Protein AF-A0A7R9PB56-F1 (afdb_monomer_lite)

Sequence (162 aa):
MDARKNNRCQAMENEALSPPIIGISDALMKRLNREEEVQTEERTNESYLKGLDDFWTRRLACMEITHTNRNKLTEKEFYKVVASIEKNFEWLPDSGPVCQSGIKNVIFCYKKFNDESLECRAITRDYVDCMVQARDEVVQNHAALRKKSKVDHKLIFGENGN

pLDDT: mean 73.3, std 15.75, range [35.97, 95.06]

Radius of gyration: 35.93 Å; chains: 1; bounding box: 103×33×83 Å

InterPro domains:
  IPR052632 MICOS complex subunit Mic19 [PTHR21588] (34-141)

Organism: Timema californicum (NCBI:txid61474)

Foldseek 3Di:
DDPVLLVVLVVVVPPDPDDVPVPPDCVVVCVVPDDDPPPVVVVVVVVVVVVSVVVVVSNVVSVVVVVVVVVVVVVVVVVVVVVVVCVVCVLPDPPPDFLPVLVVVLVVVCVVCVPCNVVSVVSVVVSVVSVVVVVVVSVVVVVVVVVVVVVVVVVVVPDDDD

Secondary structure (DSSP, 8-state):
--HHHHHHHHHHHHS-S--------HHHHHTTT-SS-HHHHHHHHHHHHHHHHHHHHHHHHHHHHHHHHHHHHHHHHHHHHHHHHHHHHTTS-SS-STTHHHHHHHHHHHHH-SS-TTTTHHHHHHHHHHHHHHHHHHHHHHHHHHHHHHHHHHHTT-----

Structure (mmCIF, N/CA/C/O backbone):
data_AF-A0A7R9PB56-F1
#
_entry.id   AF-A0A7R9PB56-F1
#
loop_
_atom_site.group_PDB
_atom_site.id
_atom_site.type_symbol
_atom_site.label_atom_id
_atom_site.label_alt_id
_atom_site.label_comp_id
_atom_site.label_asym_id
_atom_site.label_entity_id
_atom_site.label_seq_id
_atom_site.pdbx_PDB_ins_code
_atom_site.Cartn_x
_atom_site.Cartn_y
_atom_site.Cartn_z
_atom_site.occupancy
_atom_site.B_iso_or_equiv
_atom_site.auth_seq_id
_atom_site.auth_comp_id
_atom_site.auth_asym_id
_a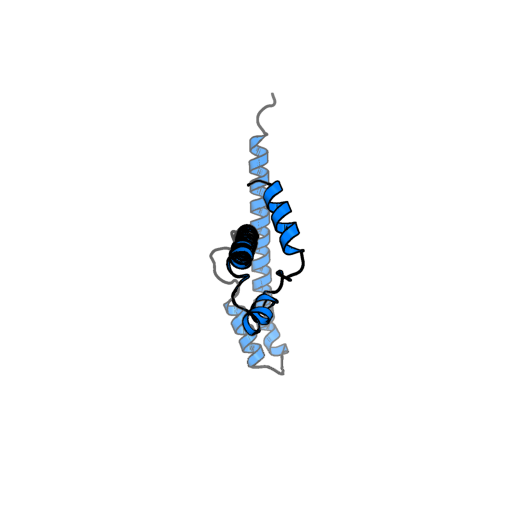tom_site.auth_atom_id
_atom_site.pdbx_PDB_model_num
ATOM 1 N N . MET A 1 1 ? -0.513 9.527 -32.511 1.00 50.47 1 MET A N 1
ATOM 2 C CA . MET A 1 1 ? 0.684 8.658 -32.553 1.00 50.47 1 MET A CA 1
ATOM 3 C C . MET A 1 1 ? 0.356 7.467 -33.436 1.00 50.47 1 MET A C 1
ATOM 5 O O . MET A 1 1 ? -0.641 6.806 -33.181 1.00 50.47 1 MET A O 1
ATOM 9 N N . ASP A 1 2 ? 1.117 7.258 -34.511 1.00 52.91 2 ASP A N 1
ATOM 10 C CA . ASP A 1 2 ? 0.805 6.256 -35.539 1.00 52.91 2 ASP A CA 1
ATOM 11 C C . ASP A 1 2 ? 0.933 4.828 -34.993 1.00 52.91 2 ASP A C 1
ATOM 13 O O . ASP A 1 2 ? 2.036 4.383 -34.676 1.00 52.91 2 ASP A O 1
ATOM 17 N N . ALA A 1 3 ? -0.167 4.071 -34.964 1.00 54.94 3 ALA A N 1
ATOM 18 C CA . ALA A 1 3 ? -0.169 2.654 -34.580 1.00 54.94 3 ALA A CA 1
ATOM 19 C C . ALA A 1 3 ? 0.835 1.811 -35.401 1.00 54.94 3 ALA A C 1
ATOM 21 O O . ALA A 1 3 ? 1.419 0.855 -34.896 1.00 54.94 3 ALA A O 1
ATOM 22 N N . ARG A 1 4 ? 1.123 2.226 -36.646 1.00 56.97 4 ARG A N 1
ATOM 23 C CA . ARG A 1 4 ? 2.154 1.618 -37.505 1.00 56.97 4 ARG A CA 1
ATOM 24 C C . ARG A 1 4 ? 3.576 1.729 -36.942 1.00 56.97 4 ARG A C 1
ATOM 26 O O . ARG A 1 4 ? 4.362 0.808 -37.140 1.00 56.97 4 ARG A O 1
ATOM 33 N N . LYS A 1 5 ? 3.922 2.825 -36.255 1.00 59.91 5 LYS A N 1
ATOM 34 C CA . LYS A 1 5 ? 5.260 3.017 -35.659 1.00 59.91 5 LYS A CA 1
ATOM 35 C C . LYS A 1 5 ? 5.441 2.146 -34.414 1.00 59.91 5 LYS A C 1
ATOM 37 O O . LYS A 1 5 ? 6.500 1.555 -34.244 1.00 59.91 5 LYS A O 1
ATOM 42 N N . ASN A 1 6 ? 4.384 1.994 -33.614 1.00 60.56 6 ASN A N 1
ATOM 43 C CA . ASN A 1 6 ? 4.386 1.149 -32.418 1.00 60.56 6 ASN A CA 1
ATOM 44 C C . ASN A 1 6 ? 4.601 -0.338 -32.763 1.00 60.56 6 ASN A C 1
ATOM 46 O O . ASN A 1 6 ? 5.468 -0.984 -32.184 1.00 60.56 6 ASN A O 1
ATOM 50 N N . ASN A 1 7 ? 3.900 -0.850 -33.782 1.00 62.69 7 ASN A N 1
ATOM 51 C CA . ASN A 1 7 ? 4.050 -2.244 -34.225 1.00 62.69 7 ASN A CA 1
ATOM 52 C C . ASN A 1 7 ? 5.456 -2.537 -34.787 1.00 62.69 7 ASN A C 1
ATOM 54 O O . ASN A 1 7 ? 5.971 -3.641 -34.628 1.00 62.69 7 ASN A O 1
ATOM 58 N N . ARG A 1 8 ? 6.105 -1.545 -35.417 1.00 64.88 8 ARG A N 1
ATOM 59 C CA . ARG A 1 8 ? 7.481 -1.671 -35.929 1.00 64.88 8 ARG A CA 1
ATOM 60 C C . ARG A 1 8 ? 8.516 -1.744 -34.801 1.00 64.88 8 ARG A C 1
ATOM 62 O O . ARG A 1 8 ? 9.455 -2.525 -34.896 1.00 64.88 8 ARG A O 1
ATOM 69 N N . CYS A 1 9 ? 8.329 -0.967 -33.736 1.00 68.62 9 CYS A N 1
ATOM 70 C CA . CYS A 1 9 ? 9.208 -1.000 -32.565 1.00 68.62 9 CYS A CA 1
ATOM 71 C C . CYS A 1 9 ? 9.037 -2.283 -31.734 1.00 68.62 9 CYS A C 1
ATOM 73 O O . CYS A 1 9 ? 10.028 -2.837 -31.269 1.00 68.62 9 CYS A O 1
ATOM 75 N N . GLN A 1 10 ? 7.813 -2.816 -31.640 1.00 63.31 10 GLN A N 1
ATOM 76 C CA . GLN A 1 10 ? 7.548 -4.117 -31.011 1.00 63.31 10 GLN A CA 1
ATOM 77 C C . GLN A 1 10 ? 8.221 -5.284 -31.752 1.00 63.31 10 GLN A C 1
ATOM 79 O O . GLN A 1 10 ? 8.687 -6.226 -31.119 1.00 63.31 10 GLN A O 1
ATOM 84 N N . ALA A 1 11 ? 8.310 -5.231 -33.084 1.00 63.22 11 ALA A N 1
ATOM 85 C CA . ALA A 1 11 ? 9.045 -6.235 -33.856 1.00 63.22 11 ALA A CA 1
ATOM 86 C C . ALA A 1 11 ? 10.553 -6.199 -33.551 1.00 63.22 11 ALA A C 1
ATOM 88 O O . ALA A 1 11 ? 11.154 -7.248 -33.349 1.00 63.22 11 ALA A O 1
ATOM 89 N N . MET A 1 12 ? 11.139 -5.001 -33.424 1.00 62.44 12 MET A N 1
ATOM 90 C CA . MET A 1 12 ? 12.555 -4.850 -33.080 1.00 62.44 12 MET A CA 1
ATOM 91 C C . MET A 1 12 ? 12.867 -5.352 -31.664 1.00 62.44 12 MET A C 1
ATOM 93 O O . MET A 1 12 ? 13.924 -5.938 -31.456 1.00 62.44 12 MET A O 1
ATOM 97 N N . GLU A 1 13 ? 12.008 -5.132 -30.663 1.00 60.22 13 GLU A N 1
ATOM 98 C CA . GLU A 1 13 ? 12.235 -5.624 -29.287 1.00 60.22 13 GLU A CA 1
ATOM 99 C C . GLU A 1 13 ? 12.340 -7.156 -29.195 1.00 60.22 13 GLU A C 1
ATOM 101 O O . GLU A 1 13 ? 13.104 -7.651 -28.369 1.00 60.22 13 GLU A O 1
ATOM 106 N N . ASN A 1 14 ? 11.624 -7.884 -30.058 1.00 57.59 14 ASN A N 1
ATOM 107 C CA . ASN A 1 14 ? 11.587 -9.352 -30.082 1.00 57.59 14 ASN A CA 1
ATOM 108 C C . ASN A 1 14 ? 12.682 -9.990 -30.957 1.00 57.59 14 ASN A C 1
ATOM 110 O O . ASN A 1 14 ? 12.842 -11.210 -30.952 1.00 57.59 14 ASN A O 1
ATOM 114 N N . GLU A 1 15 ? 13.425 -9.187 -31.716 1.00 59.38 15 GLU A N 1
ATOM 115 C CA . GLU A 1 15 ? 14.560 -9.635 -32.518 1.00 59.38 15 GLU A CA 1
ATOM 116 C C . GLU A 1 15 ? 15.800 -9.722 -31.615 1.00 59.38 15 GLU A C 1
ATOM 118 O O . GLU A 1 15 ? 16.053 -8.824 -30.805 1.00 59.38 15 GLU A O 1
ATOM 123 N N . ALA A 1 16 ? 16.521 -10.848 -31.687 1.00 54.44 16 ALA A N 1
ATOM 124 C CA . ALA A 1 16 ? 17.599 -11.189 -30.764 1.00 54.44 16 ALA A CA 1
ATOM 125 C C . ALA A 1 16 ? 18.583 -10.026 -30.560 1.00 54.44 16 ALA A C 1
ATOM 127 O O . ALA A 1 16 ? 18.935 -9.305 -31.492 1.00 54.44 16 ALA A O 1
ATOM 128 N N . LEU A 1 17 ? 19.073 -9.891 -29.325 1.00 57.41 17 LEU A N 1
ATOM 129 C CA . LEU A 1 17 ? 20.046 -8.892 -28.879 1.00 57.41 17 LEU A CA 1
ATOM 130 C C . LEU A 1 17 ? 21.448 -9.086 -29.496 1.00 57.41 17 LEU A C 1
ATOM 132 O O . LEU A 1 17 ? 22.447 -8.783 -28.852 1.00 57.41 17 LEU A O 1
ATOM 136 N N . SER A 1 18 ? 21.553 -9.638 -30.705 1.00 54.50 18 SER A N 1
ATOM 137 C CA . SER A 1 18 ? 22.812 -9.712 -31.427 1.00 54.50 18 SER A CA 1
ATOM 138 C C . SER A 1 18 ? 22.872 -8.536 -32.398 1.00 54.50 18 SER A C 1
ATOM 140 O O . SER A 1 18 ? 22.306 -8.622 -33.493 1.00 54.50 18 SER A O 1
ATOM 142 N N . PRO A 1 19 ? 23.575 -7.439 -32.063 1.00 57.78 19 PRO A N 1
ATOM 143 C CA . PRO A 1 19 ? 24.144 -6.636 -33.1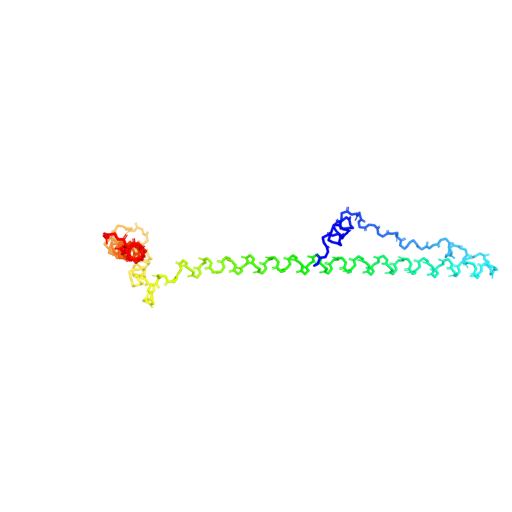35 1.00 57.78 19 PRO A CA 1
ATOM 144 C C . PRO A 1 19 ? 24.953 -7.561 -34.060 1.00 57.78 19 PRO A C 1
ATOM 146 O O . PRO A 1 19 ? 25.404 -8.623 -33.606 1.00 57.78 19 PRO A O 1
ATOM 149 N N . PRO A 1 20 ? 25.210 -7.188 -35.326 1.00 59.25 20 PRO A N 1
ATOM 150 C CA . PRO A 1 20 ? 26.401 -7.714 -35.970 1.00 59.25 20 PRO A CA 1
ATOM 151 C C . PRO A 1 20 ? 27.543 -7.414 -34.998 1.00 59.25 20 PRO A C 1
ATOM 153 O O . PRO A 1 20 ? 27.813 -6.250 -34.687 1.00 59.25 20 PRO A O 1
ATOM 156 N N . ILE A 1 21 ? 28.093 -8.471 -34.390 1.00 57.00 21 ILE A N 1
ATOM 157 C CA . ILE A 1 21 ? 29.211 -8.364 -33.459 1.00 57.00 21 ILE A CA 1
ATOM 158 C C . ILE A 1 21 ? 30.212 -7.468 -34.178 1.00 57.00 21 ILE A C 1
ATOM 160 O O . ILE A 1 21 ? 30.468 -7.685 -35.366 1.00 57.00 21 ILE A O 1
ATOM 164 N N . ILE A 1 22 ? 30.737 -6.443 -33.500 1.00 57.38 22 ILE A N 1
ATOM 165 C CA . ILE A 1 22 ? 31.930 -5.748 -33.983 1.00 57.38 22 ILE A CA 1
ATOM 166 C C . ILE A 1 22 ? 33.043 -6.792 -33.887 1.00 57.38 22 ILE A C 1
ATOM 168 O O . ILE A 1 22 ? 33.810 -6.841 -32.931 1.00 57.38 22 ILE A O 1
ATOM 172 N N . GLY A 1 23 ? 33.037 -7.726 -34.834 1.00 55.41 23 GLY A N 1
ATOM 173 C CA . GLY A 1 23 ? 34.137 -8.609 -35.087 1.00 55.41 23 GLY A CA 1
ATOM 174 C C . GLY A 1 23 ? 35.264 -7.673 -35.439 1.00 55.41 23 GLY A C 1
ATOM 175 O O . GLY A 1 23 ? 35.120 -6.816 -36.315 1.00 55.41 23 GLY A O 1
ATOM 176 N N . ILE A 1 24 ? 36.355 -7.791 -34.697 1.00 58.25 24 ILE A N 1
ATOM 177 C CA . ILE A 1 24 ? 37.634 -7.273 -35.142 1.00 58.25 24 ILE A CA 1
ATOM 178 C C . ILE A 1 24 ? 37.796 -7.813 -36.565 1.00 58.25 24 ILE A C 1
ATOM 180 O O . ILE A 1 24 ? 37.890 -9.024 -36.750 1.00 58.25 24 ILE A O 1
ATOM 184 N N . SER A 1 25 ? 37.637 -6.936 -37.557 1.00 59.59 25 SER A N 1
ATOM 185 C CA . SER A 1 25 ? 37.416 -7.379 -38.931 1.00 59.59 25 SER A CA 1
ATOM 186 C C . SER A 1 25 ? 38.699 -7.991 -39.484 1.00 59.59 25 SER A C 1
ATOM 188 O O . SER A 1 25 ? 39.799 -7.651 -39.036 1.00 59.59 25 SER A O 1
ATOM 190 N N . ASP A 1 26 ? 38.572 -8.846 -40.496 1.00 52.59 26 ASP A N 1
ATOM 191 C CA . ASP A 1 26 ? 39.700 -9.406 -41.248 1.00 52.59 26 ASP A CA 1
ATOM 192 C C . ASP A 1 26 ? 40.680 -8.321 -41.761 1.00 52.59 26 ASP A C 1
ATOM 194 O O . ASP A 1 26 ? 41.837 -8.610 -42.058 1.00 52.59 26 ASP A O 1
ATOM 198 N N . ALA A 1 27 ? 40.278 -7.043 -41.774 1.00 49.81 27 ALA A N 1
ATOM 199 C CA . ALA A 1 27 ? 41.135 -5.887 -42.037 1.00 49.81 27 ALA A CA 1
ATOM 200 C C . ALA A 1 27 ? 42.241 -5.665 -40.979 1.00 49.81 27 ALA A C 1
ATOM 202 O O . ALA A 1 27 ? 43.322 -5.180 -41.310 1.00 49.81 27 ALA A O 1
ATOM 203 N N . LEU A 1 28 ? 42.037 -6.054 -39.713 1.00 54.59 28 LEU A N 1
ATOM 204 C CA . LEU A 1 28 ? 43.110 -6.095 -38.703 1.00 54.59 28 LEU A CA 1
ATOM 205 C C . LEU A 1 28 ? 44.069 -7.280 -38.939 1.00 54.59 28 LEU A C 1
ATOM 207 O O . LEU A 1 28 ? 45.258 -7.159 -38.655 1.00 54.59 28 LEU A O 1
ATOM 211 N N . MET A 1 29 ? 43.585 -8.368 -39.550 1.00 57.09 29 MET A N 1
ATOM 212 C CA . MET A 1 29 ? 44.392 -9.494 -40.055 1.00 57.09 29 MET A CA 1
ATOM 213 C C . MET A 1 29 ? 45.190 -9.133 -41.323 1.00 57.09 29 MET A C 1
ATOM 215 O O . MET A 1 29 ? 46.309 -9.608 -41.510 1.00 57.09 29 MET A O 1
ATOM 219 N N . LYS A 1 30 ? 44.656 -8.251 -42.176 1.00 56.97 30 LYS A N 1
ATOM 220 C CA . LYS A 1 30 ? 45.319 -7.728 -43.385 1.00 56.97 30 LYS A CA 1
ATOM 221 C C . LYS A 1 30 ? 46.337 -6.622 -43.113 1.00 56.97 30 LYS A C 1
ATOM 22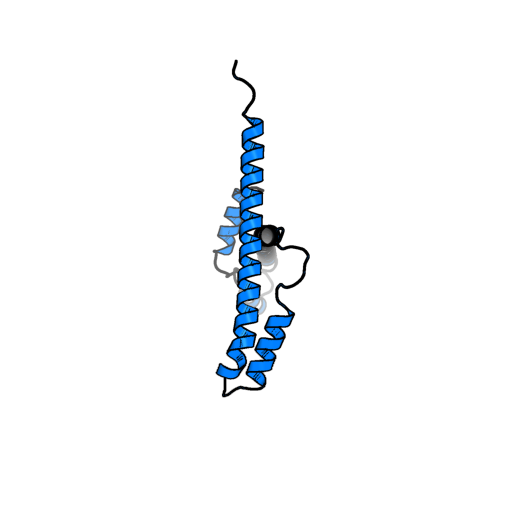3 O O . LYS A 1 30 ? 47.354 -6.567 -43.800 1.00 56.97 30 LYS A O 1
ATOM 228 N N . ARG A 1 31 ? 46.122 -5.780 -42.092 1.00 54.47 31 ARG A N 1
ATOM 229 C CA . ARG A 1 31 ? 47.090 -4.755 -41.642 1.00 54.47 31 ARG A CA 1
ATOM 230 C C . ARG A 1 31 ? 48.423 -5.336 -41.148 1.00 54.47 31 ARG A C 1
ATOM 232 O O . ARG A 1 31 ? 49.409 -4.612 -41.115 1.00 54.47 31 ARG A O 1
ATOM 239 N N . LEU A 1 32 ? 48.481 -6.631 -40.832 1.00 54.22 32 LEU A N 1
ATOM 240 C CA . LEU A 1 32 ? 49.735 -7.357 -40.607 1.00 54.22 32 LEU A CA 1
ATOM 241 C C . LEU A 1 32 ? 50.480 -7.712 -41.917 1.00 54.22 32 LEU A C 1
ATOM 243 O O . LEU A 1 32 ? 51.623 -8.149 -41.833 1.00 54.22 32 LEU A O 1
ATOM 247 N N . ASN A 1 33 ? 49.874 -7.534 -43.106 1.00 61.12 33 ASN A N 1
ATOM 248 C CA . ASN A 1 33 ? 50.351 -8.149 -44.353 1.00 61.12 33 ASN A CA 1
ATOM 249 C C . ASN A 1 33 ? 50.592 -7.264 -45.609 1.00 61.12 33 ASN A C 1
ATOM 251 O O . ASN A 1 33 ? 51.408 -7.732 -46.407 1.00 61.12 33 ASN A O 1
ATOM 255 N N . ARG A 1 34 ? 50.004 -6.066 -45.861 1.00 53.84 34 ARG A N 1
ATOM 256 C CA . ARG A 1 34 ? 50.485 -5.124 -46.936 1.00 53.84 34 ARG A CA 1
ATOM 257 C C . ARG A 1 34 ? 49.697 -3.812 -47.136 1.00 53.84 34 ARG A C 1
ATOM 259 O O . ARG A 1 34 ? 48.526 -3.730 -46.802 1.00 53.84 34 ARG A O 1
ATOM 266 N N . GLU A 1 35 ? 50.350 -2.821 -47.757 1.00 53.31 35 GLU A N 1
ATOM 267 C CA . GLU A 1 35 ? 50.025 -1.376 -47.771 1.00 53.31 35 GLU A CA 1
ATOM 268 C C . GLU A 1 35 ? 49.159 -0.839 -48.951 1.00 53.31 35 GLU A C 1
ATOM 270 O O . GLU A 1 35 ? 48.980 0.372 -49.045 1.00 53.31 35 GLU A O 1
ATOM 275 N N . GLU A 1 36 ? 48.581 -1.664 -49.841 1.00 54.19 36 GLU A N 1
ATOM 276 C CA . GLU A 1 36 ? 47.994 -1.169 -51.120 1.00 54.19 36 GLU A CA 1
ATOM 277 C C . GLU A 1 36 ? 46.445 -1.240 -51.272 1.00 54.19 36 GLU A C 1
ATOM 279 O O . GLU A 1 36 ? 45.906 -0.718 -52.242 1.00 54.19 36 GLU A O 1
ATOM 284 N N . GLU A 1 37 ? 45.681 -1.792 -50.315 1.00 51.75 37 GLU A N 1
ATOM 285 C CA . GLU A 1 37 ? 44.201 -1.968 -50.417 1.00 51.75 37 GLU A CA 1
ATOM 286 C C . GLU A 1 37 ? 43.355 -0.918 -49.647 1.00 51.75 37 GLU A C 1
ATOM 288 O O . GLU A 1 37 ? 42.146 -1.066 -49.447 1.00 51.75 37 GLU A O 1
ATOM 293 N N . VAL A 1 38 ? 43.984 0.175 -49.213 1.00 54.38 38 VAL A N 1
ATOM 294 C CA . VAL A 1 38 ? 43.504 1.047 -48.123 1.00 54.38 38 VAL A CA 1
ATOM 295 C C . VAL A 1 38 ? 42.233 1.861 -48.451 1.00 54.38 38 VAL A C 1
ATOM 297 O O . VAL A 1 38 ? 41.399 2.063 -47.572 1.00 54.38 38 VAL A O 1
ATOM 300 N N . GLN A 1 39 ? 42.002 2.284 -49.701 1.00 47.06 39 GLN A N 1
ATOM 301 C CA . GLN A 1 39 ? 40.887 3.205 -50.024 1.00 47.06 39 GLN A CA 1
ATOM 302 C C . GLN A 1 39 ? 39.513 2.536 -50.197 1.00 47.06 39 GLN A C 1
ATOM 304 O O . GLN A 1 39 ? 38.479 3.128 -49.873 1.00 47.06 39 GLN A O 1
ATOM 309 N N . THR A 1 40 ? 39.464 1.316 -50.736 1.00 49.34 40 THR A N 1
ATOM 310 C CA . THR A 1 40 ? 38.203 0.574 -50.905 1.00 49.34 40 THR A CA 1
ATOM 311 C C . THR A 1 40 ? 37.690 0.036 -49.575 1.00 49.34 40 THR A C 1
ATOM 313 O O . THR A 1 40 ? 36.485 0.084 -49.335 1.00 49.34 40 THR A O 1
ATOM 316 N N . GLU A 1 41 ? 38.596 -0.383 -48.685 1.00 55.53 41 GLU A N 1
ATOM 317 C CA . GLU A 1 41 ? 38.254 -0.844 -47.336 1.00 55.53 41 GLU A CA 1
ATOM 318 C C . GLU A 1 41 ? 37.760 0.303 -46.434 1.00 55.53 41 GLU A C 1
ATOM 320 O O . GLU A 1 41 ? 36.806 0.121 -45.675 1.00 55.53 41 GLU A O 1
ATOM 325 N N . GLU A 1 42 ? 38.321 1.513 -46.554 1.00 56.97 42 GLU A N 1
ATOM 326 C CA . GLU A 1 42 ? 37.857 2.696 -45.809 1.00 56.97 42 GLU A CA 1
ATOM 327 C C . GLU A 1 42 ? 36.413 3.087 -46.147 1.00 56.97 42 GLU A C 1
ATOM 329 O O . GLU A 1 42 ? 35.612 3.303 -45.236 1.00 56.97 42 GLU A O 1
ATOM 334 N N . ARG A 1 43 ? 36.031 3.098 -47.433 1.00 57.28 43 ARG A N 1
ATOM 335 C CA . ARG A 1 43 ? 34.643 3.394 -47.840 1.00 57.28 43 ARG A CA 1
ATOM 336 C C . ARG A 1 43 ? 33.655 2.338 -47.350 1.00 57.28 43 ARG A C 1
ATOM 338 O O . ARG A 1 43 ? 32.552 2.682 -46.920 1.00 57.28 43 ARG A O 1
ATOM 345 N N . THR A 1 44 ? 34.035 1.060 -47.385 1.00 66.06 44 THR A N 1
ATOM 346 C CA . THR A 1 44 ? 33.190 -0.016 -46.848 1.00 66.06 44 THR A CA 1
ATOM 347 C C . THR A 1 44 ? 33.062 0.075 -45.330 1.00 66.06 44 THR A C 1
ATOM 349 O O . THR A 1 44 ? 31.951 -0.049 -44.815 1.00 66.06 44 THR A O 1
ATOM 352 N N . ASN A 1 45 ? 34.147 0.402 -44.621 1.00 72.19 45 ASN A N 1
ATOM 353 C CA . ASN A 1 45 ? 34.143 0.597 -43.172 1.00 72.19 45 ASN A CA 1
ATOM 354 C C . ASN A 1 45 ? 33.286 1.800 -42.765 1.00 72.19 45 ASN A C 1
ATOM 356 O O . ASN A 1 45 ? 32.497 1.693 -41.832 1.00 72.19 45 ASN A O 1
ATOM 360 N N . GLU A 1 46 ? 33.367 2.919 -43.485 1.00 74.56 46 GLU A N 1
ATOM 361 C CA . GLU A 1 46 ? 32.536 4.092 -43.207 1.00 74.56 46 GLU A CA 1
ATOM 362 C C . GLU A 1 46 ? 31.044 3.792 -43.422 1.00 74.56 46 GLU A C 1
ATOM 364 O O . GLU A 1 46 ? 30.206 4.166 -42.602 1.00 74.56 46 GLU A O 1
ATOM 369 N N . SER A 1 47 ? 30.697 3.066 -44.491 1.00 77.38 47 SER A N 1
ATOM 370 C CA . SER A 1 47 ? 29.310 2.653 -44.744 1.00 77.38 47 SER A CA 1
ATOM 371 C C . SER A 1 47 ? 28.779 1.683 -43.681 1.00 77.38 47 SER A C 1
ATOM 373 O O . SER A 1 47 ? 27.629 1.798 -43.256 1.00 77.38 47 SER A O 1
ATOM 375 N N . TYR A 1 48 ? 29.634 0.776 -43.201 1.00 78.00 48 TYR A N 1
ATOM 376 C CA . TYR A 1 48 ? 29.309 -0.170 -42.141 1.00 78.00 48 TYR A CA 1
ATOM 377 C C . TYR A 1 48 ? 29.094 0.541 -40.801 1.00 78.00 48 TYR A C 1
ATOM 379 O O . TYR A 1 48 ? 28.087 0.305 -40.134 1.00 78.00 48 TYR A O 1
ATOM 387 N N . LEU A 1 49 ? 29.990 1.464 -40.438 1.00 79.25 49 LEU A N 1
ATOM 388 C CA . LEU A 1 49 ? 29.867 2.276 -39.226 1.00 79.25 49 LEU A CA 1
ATOM 389 C C . LEU A 1 49 ? 28.593 3.127 -39.246 1.00 79.25 49 LEU A C 1
ATOM 391 O O . LEU A 1 49 ? 27.885 3.170 -38.244 1.00 79.25 49 LEU A O 1
ATOM 395 N N . LYS A 1 50 ? 28.246 3.727 -40.393 1.00 84.12 50 LYS A N 1
ATOM 396 C CA . LYS A 1 50 ? 26.973 4.449 -40.567 1.00 84.12 50 LYS A CA 1
ATOM 397 C C . LYS A 1 50 ? 25.760 3.531 -40.419 1.00 84.12 50 LYS A C 1
ATOM 399 O O . LYS A 1 50 ? 24.791 3.908 -39.773 1.00 84.12 50 LYS A O 1
ATOM 404 N N . GLY A 1 51 ? 25.810 2.318 -40.973 1.00 82.12 51 GLY A N 1
ATOM 405 C CA . GLY A 1 51 ? 24.735 1.333 -40.819 1.00 82.12 51 GLY A CA 1
ATOM 406 C C . GLY A 1 51 ? 24.535 0.887 -39.367 1.00 82.12 51 GLY A C 1
ATOM 407 O O . GLY A 1 51 ? 23.399 0.706 -38.925 1.00 82.12 51 GLY A O 1
ATOM 408 N N . LEU A 1 52 ? 25.629 0.754 -38.614 1.00 81.50 52 LEU A N 1
ATOM 409 C CA . LEU A 1 52 ? 25.601 0.428 -37.191 1.00 81.50 52 LEU A CA 1
ATOM 410 C C . LEU A 1 52 ? 25.034 1.587 -36.356 1.00 81.50 52 LEU A C 1
ATOM 412 O O . LEU A 1 52 ? 24.195 1.358 -35.485 1.00 81.50 52 LEU A O 1
ATOM 416 N N . ASP A 1 53 ? 25.447 2.819 -36.649 1.00 85.44 53 ASP A N 1
ATOM 417 C CA . ASP A 1 53 ? 24.940 4.029 -35.993 1.00 85.44 53 ASP A CA 1
ATOM 418 C C . ASP A 1 53 ? 23.433 4.224 -36.235 1.00 85.44 53 ASP A C 1
ATOM 420 O O . ASP A 1 53 ? 22.651 4.415 -35.299 1.00 85.44 53 ASP A O 1
ATOM 424 N N . ASP A 1 54 ? 22.993 4.047 -37.483 1.00 86.06 54 ASP A N 1
ATOM 425 C CA . ASP A 1 54 ? 21.583 4.055 -37.874 1.00 86.06 54 ASP A CA 1
ATOM 426 C C . ASP A 1 54 ? 20.769 2.984 -37.136 1.00 86.06 54 ASP A C 1
ATOM 428 O O . ASP A 1 54 ? 19.639 3.235 -36.700 1.00 86.06 54 ASP A O 1
ATOM 432 N N . PHE A 1 55 ? 21.320 1.773 -37.011 1.00 83.19 55 PHE A N 1
ATOM 433 C CA . PHE A 1 55 ? 20.677 0.666 -36.307 1.00 83.19 55 PHE A CA 1
ATOM 434 C C . PHE A 1 55 ? 20.464 1.001 -34.829 1.00 83.19 55 PHE A C 1
ATOM 436 O O . PHE A 1 55 ? 19.342 0.882 -34.322 1.00 83.19 55 PHE A O 1
ATOM 443 N N . TRP A 1 56 ? 21.512 1.469 -34.147 1.00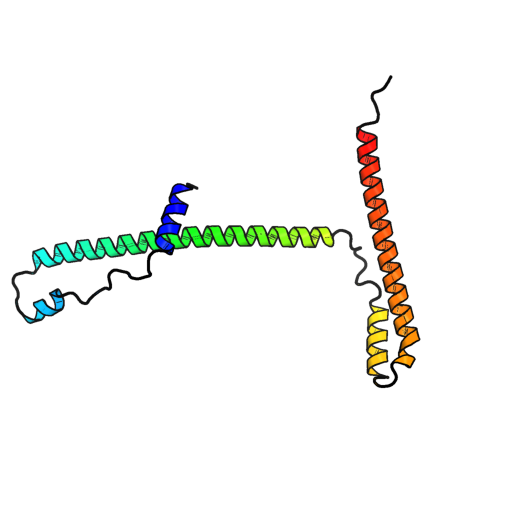 83.31 56 TRP A N 1
ATOM 444 C CA . TRP A 1 56 ? 21.436 1.802 -32.728 1.00 83.31 56 TRP A CA 1
ATOM 445 C C . TRP A 1 56 ? 20.557 3.014 -32.463 1.00 83.31 56 TRP A C 1
ATOM 447 O O . TRP A 1 56 ? 19.732 2.966 -31.552 1.00 83.31 56 TRP A O 1
ATOM 457 N N . THR A 1 57 ? 20.634 4.050 -33.296 1.00 88.88 57 THR A N 1
ATOM 458 C CA . THR A 1 57 ? 19.794 5.244 -33.156 1.00 88.88 57 THR A CA 1
ATOM 459 C C . THR A 1 57 ? 18.315 4.893 -33.302 1.00 88.88 57 THR A C 1
ATOM 461 O O . THR A 1 57 ? 17.490 5.287 -32.475 1.00 88.88 57 THR A O 1
ATOM 464 N N . ARG A 1 58 ? 17.954 4.081 -34.305 1.00 85.94 58 ARG A N 1
ATOM 465 C CA . ARG A 1 58 ? 16.565 3.624 -34.487 1.00 85.94 58 ARG A CA 1
ATOM 466 C C . ARG A 1 58 ? 16.093 2.762 -33.323 1.00 85.94 58 ARG A C 1
ATOM 468 O O . ARG A 1 58 ? 14.949 2.900 -32.891 1.00 85.94 58 ARG A O 1
ATOM 475 N N . ARG A 1 59 ? 16.956 1.891 -32.797 1.00 85.56 59 ARG A N 1
ATOM 476 C CA . ARG A 1 59 ? 16.609 1.035 -31.661 1.00 85.56 59 ARG A CA 1
ATOM 477 C C . ARG A 1 59 ? 16.421 1.832 -30.372 1.00 85.56 59 ARG A C 1
ATOM 479 O O . ARG A 1 59 ? 15.430 1.606 -29.683 1.00 85.56 59 ARG A O 1
ATOM 486 N N . LEU A 1 60 ? 17.311 2.781 -30.079 1.00 87.25 60 LEU A N 1
ATOM 487 C CA . LEU A 1 60 ? 17.197 3.672 -28.922 1.00 87.25 60 LEU A CA 1
ATOM 488 C C . LEU A 1 60 ? 15.917 4.511 -28.989 1.00 87.25 60 LEU A C 1
ATOM 490 O O . LEU A 1 60 ? 15.183 4.571 -28.006 1.00 87.25 60 LEU A O 1
ATOM 494 N N . ALA A 1 61 ? 15.590 5.058 -30.163 1.00 88.56 61 ALA A N 1
ATOM 495 C CA . ALA A 1 61 ? 14.343 5.792 -30.368 1.00 88.56 61 ALA A CA 1
ATOM 496 C C . ALA A 1 61 ? 13.100 4.909 -30.142 1.00 88.56 61 ALA A C 1
ATOM 498 O O . ALA A 1 61 ? 12.126 5.340 -29.526 1.00 88.56 61 ALA A O 1
ATOM 499 N N . CYS A 1 62 ? 13.122 3.654 -30.603 1.00 86.81 62 CYS A N 1
ATOM 500 C CA . CYS A 1 62 ? 12.035 2.711 -30.333 1.00 86.81 62 CYS A CA 1
ATOM 501 C C . CYS A 1 62 ? 11.901 2.389 -28.840 1.00 86.81 62 CYS A C 1
ATOM 503 O O . CYS A 1 62 ? 10.788 2.404 -28.317 1.00 86.81 62 CYS A O 1
ATOM 505 N N . MET A 1 63 ? 13.020 2.159 -28.152 1.00 85.69 63 MET A N 1
ATOM 506 C CA . MET A 1 63 ? 13.049 1.895 -26.714 1.00 85.69 63 MET A CA 1
ATOM 507 C C . MET A 1 63 ? 12.472 3.083 -25.929 1.00 85.69 63 MET A C 1
ATOM 509 O O . MET A 1 63 ? 11.596 2.900 -25.085 1.00 85.69 63 MET A O 1
ATOM 513 N N . GLU A 1 64 ? 12.874 4.311 -26.258 1.00 86.94 64 GLU A N 1
ATOM 514 C CA . GLU A 1 64 ? 12.325 5.528 -25.654 1.00 86.94 64 GLU A CA 1
ATOM 515 C C . GLU A 1 64 ? 10.800 5.621 -25.829 1.00 86.94 64 GLU A C 1
ATOM 517 O O . GLU A 1 64 ? 10.068 5.870 -24.867 1.00 86.94 64 GLU A O 1
ATOM 522 N N . ILE A 1 65 ? 10.283 5.355 -27.032 1.00 87.44 65 ILE A N 1
ATOM 523 C CA . ILE A 1 65 ? 8.837 5.373 -27.300 1.00 87.44 65 ILE A CA 1
ATOM 524 C C . ILE A 1 65 ? 8.111 4.297 -26.480 1.00 87.44 65 ILE A C 1
ATOM 526 O O . ILE A 1 65 ? 7.074 4.585 -25.875 1.00 87.44 65 ILE A O 1
ATOM 530 N N . THR A 1 66 ? 8.634 3.070 -26.424 1.00 84.69 66 THR A N 1
ATOM 531 C CA . THR A 1 66 ? 8.013 1.993 -25.640 1.00 84.69 66 THR A CA 1
ATOM 532 C C . THR A 1 66 ? 7.993 2.342 -24.155 1.00 84.69 66 THR A C 1
ATOM 534 O O . THR A 1 66 ? 6.938 2.261 -23.520 1.00 84.69 66 THR A O 1
ATOM 537 N N . HIS A 1 67 ? 9.123 2.778 -23.591 1.00 84.62 67 HIS A N 1
ATOM 538 C CA . HIS A 1 67 ? 9.214 3.119 -22.171 1.00 84.62 67 HIS A CA 1
ATOM 539 C C . HIS A 1 67 ? 8.342 4.315 -21.809 1.00 84.62 67 HIS A C 1
ATOM 541 O O . HIS A 1 67 ? 7.620 4.258 -20.816 1.00 84.62 67 HIS A O 1
ATOM 547 N N . THR A 1 68 ? 8.333 5.371 -22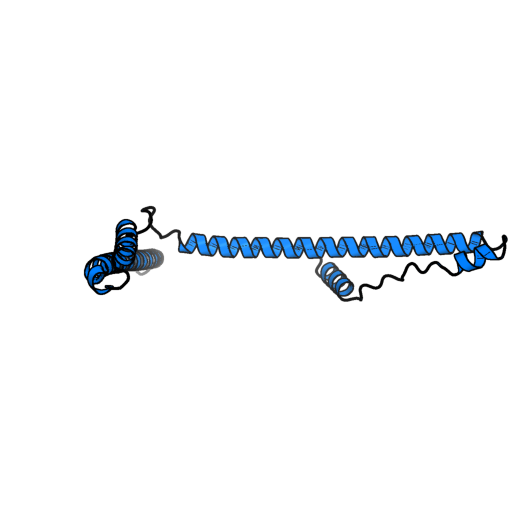.622 1.00 85.44 68 THR A N 1
ATOM 548 C CA . THR A 1 68 ? 7.475 6.536 -22.368 1.00 85.44 68 THR A CA 1
ATOM 549 C C . THR A 1 68 ? 5.993 6.170 -22.415 1.00 85.44 68 THR A C 1
ATOM 551 O O . THR A 1 68 ? 5.228 6.608 -21.556 1.00 85.44 68 THR A O 1
ATOM 554 N N . ASN A 1 69 ? 5.566 5.329 -23.361 1.00 83.94 69 ASN A N 1
ATOM 555 C CA . ASN A 1 69 ? 4.182 4.857 -23.430 1.00 83.94 69 ASN A CA 1
ATOM 556 C C . ASN A 1 69 ? 3.816 3.950 -22.250 1.00 83.94 69 ASN A C 1
ATOM 558 O O . ASN A 1 69 ? 2.735 4.097 -21.676 1.00 83.94 69 ASN A O 1
ATOM 562 N N . ARG A 1 70 ? 4.715 3.038 -21.866 1.00 81.81 70 ARG A N 1
ATOM 563 C CA . ARG A 1 70 ? 4.507 2.128 -20.736 1.00 81.81 70 ARG A CA 1
ATOM 564 C C . ARG A 1 70 ? 4.434 2.891 -19.417 1.00 81.81 70 ARG A C 1
ATOM 566 O O . ARG A 1 70 ? 3.504 2.662 -18.654 1.00 81.81 70 ARG A O 1
ATOM 573 N N . ASN A 1 71 ? 5.330 3.850 -19.192 1.00 82.00 71 ASN A N 1
ATOM 574 C CA . ASN A 1 71 ? 5.324 4.690 -17.994 1.00 82.00 71 ASN A CA 1
ATOM 575 C C . ASN A 1 71 ? 4.039 5.523 -17.901 1.00 82.00 71 ASN A C 1
ATOM 577 O O . ASN A 1 71 ? 3.394 5.524 -16.858 1.00 82.00 71 ASN A O 1
ATOM 581 N N . LYS A 1 72 ? 3.594 6.133 -19.009 1.00 84.62 72 LYS A N 1
ATOM 582 C CA . LYS A 1 72 ? 2.311 6.859 -19.061 1.00 84.62 72 LYS A CA 1
ATOM 583 C C . LYS A 1 72 ? 1.109 5.969 -18.745 1.00 84.62 72 LYS A C 1
ATOM 585 O O . LYS A 1 72 ? 0.144 6.438 -18.147 1.00 84.62 72 LYS A O 1
ATOM 590 N N . LEU A 1 73 ? 1.119 4.707 -19.181 1.00 77.50 73 LEU A N 1
ATOM 591 C CA . LEU A 1 73 ? 0.064 3.754 -18.833 1.00 77.50 73 LEU A CA 1
ATOM 592 C C . LEU A 1 73 ? 0.101 3.434 -17.334 1.00 77.50 73 LEU A C 1
ATOM 594 O O . LEU A 1 73 ? -0.939 3.488 -16.687 1.00 77.50 73 LEU A O 1
ATOM 598 N N . THR A 1 74 ? 1.286 3.177 -16.781 1.00 84.31 74 THR A N 1
ATOM 599 C CA . THR A 1 74 ? 1.474 2.911 -15.349 1.00 84.31 74 THR A CA 1
ATOM 600 C C . THR A 1 74 ? 0.999 4.074 -14.483 1.00 84.31 74 THR A C 1
ATOM 602 O O . THR A 1 74 ? 0.271 3.845 -13.525 1.00 84.31 74 THR A O 1
ATOM 605 N N . GLU A 1 75 ? 1.341 5.316 -14.831 1.00 89.75 75 GLU A N 1
ATOM 606 C CA . GLU A 1 75 ? 0.858 6.507 -14.120 1.00 89.75 75 GLU A CA 1
ATOM 607 C C . GLU A 1 75 ? -0.669 6.597 -14.157 1.00 89.75 75 GLU A C 1
ATOM 609 O O . GLU A 1 75 ? -1.306 6.802 -13.129 1.00 89.75 75 GLU A O 1
ATOM 614 N N . LYS A 1 76 ? -1.288 6.381 -15.324 1.00 88.94 76 LYS A N 1
ATOM 615 C CA . LYS A 1 76 ? -2.753 6.382 -15.441 1.00 88.94 76 LYS A CA 1
ATOM 616 C C . LYS A 1 76 ? -3.405 5.305 -14.582 1.00 88.94 76 LYS A C 1
ATOM 618 O O . LYS A 1 76 ? -4.409 5.589 -13.936 1.00 88.94 76 LYS A O 1
ATOM 623 N N . GLU A 1 77 ? -2.870 4.087 -14.578 1.00 85.69 77 GLU A N 1
ATOM 624 C CA . GLU A 1 77 ? -3.387 3.011 -13.727 1.00 85.69 77 GLU A CA 1
ATOM 625 C C . GLU A 1 77 ? -3.171 3.315 -12.239 1.00 85.69 77 GLU A C 1
ATOM 627 O O . GLU A 1 77 ? -4.080 3.109 -11.439 1.00 85.69 77 GLU A O 1
ATOM 632 N N . PHE A 1 78 ? -2.032 3.903 -11.872 1.00 88.25 78 PHE A N 1
ATOM 633 C CA . PHE A 1 78 ? -1.781 4.380 -10.514 1.00 88.25 78 PHE A CA 1
ATOM 634 C C . PHE A 1 78 ? -2.830 5.410 -10.083 1.00 88.25 78 PHE A C 1
ATOM 636 O O . PHE A 1 78 ? -3.493 5.217 -9.067 1.00 88.25 78 PHE A O 1
ATOM 643 N N . TYR A 1 79 ? -3.061 6.454 -10.883 1.00 92.31 79 TY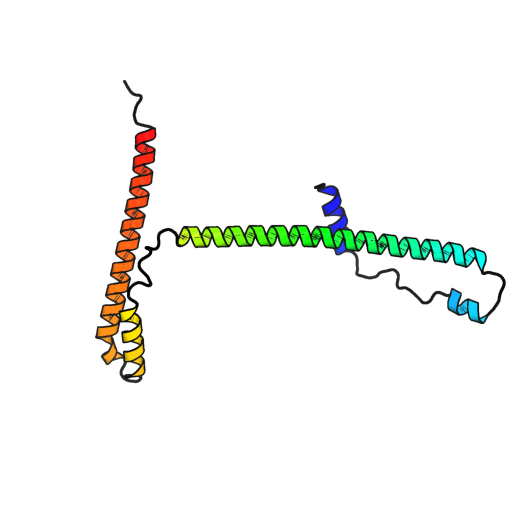R A N 1
ATOM 644 C CA . TYR A 1 79 ? -4.056 7.478 -10.564 1.00 92.31 79 TYR A CA 1
ATOM 645 C C . TYR A 1 79 ? -5.485 6.929 -10.515 1.00 92.31 79 TYR A C 1
ATOM 647 O O . TYR A 1 79 ? -6.274 7.375 -9.688 1.00 92.31 79 TYR A O 1
ATOM 655 N N . LYS A 1 80 ? -5.831 5.932 -11.339 1.00 90.56 80 LYS A N 1
ATOM 656 C CA . LYS A 1 80 ? -7.128 5.240 -11.231 1.00 90.56 80 LYS A CA 1
ATOM 657 C C . LYS A 1 80 ? -7.279 4.517 -9.894 1.00 90.56 80 LYS A C 1
ATOM 659 O O . LYS A 1 80 ? -8.347 4.583 -9.288 1.00 90.56 80 LYS A O 1
ATOM 664 N N . VAL A 1 81 ? -6.232 3.826 -9.442 1.00 85.06 81 VAL A N 1
ATOM 665 C CA . VAL A 1 81 ? -6.239 3.136 -8.145 1.00 85.06 81 VAL A CA 1
ATOM 666 C C . VAL A 1 81 ? -6.332 4.148 -7.007 1.00 85.06 81 VAL A C 1
ATOM 668 O O . VAL A 1 81 ? -7.167 3.972 -6.124 1.00 85.06 81 VAL A O 1
ATOM 671 N N . VAL A 1 82 ? -5.553 5.232 -7.060 1.00 87.56 82 VAL A N 1
ATOM 672 C CA . VAL A 1 82 ? -5.614 6.322 -6.075 1.00 87.56 82 VAL A CA 1
ATOM 673 C C . VAL A 1 82 ? -7.018 6.918 -6.009 1.00 87.56 82 VAL A C 1
ATOM 675 O O . VAL A 1 82 ? -7.601 6.931 -4.933 1.00 87.56 82 VAL A O 1
ATOM 678 N N . ALA A 1 83 ? -7.619 7.285 -7.142 1.00 87.75 83 ALA A N 1
ATOM 679 C CA . ALA A 1 83 ? -8.977 7.828 -7.176 1.00 87.75 83 ALA A CA 1
ATOM 680 C C . ALA A 1 83 ? -10.026 6.835 -6.641 1.00 87.75 83 ALA A C 1
ATOM 682 O O . ALA A 1 83 ? -11.000 7.226 -5.998 1.00 87.75 83 ALA A O 1
ATOM 683 N N . SER A 1 84 ? -9.842 5.531 -6.879 1.00 84.25 84 SER A N 1
ATOM 684 C CA . SER A 1 84 ? -10.716 4.509 -6.296 1.00 84.25 84 SER A CA 1
ATOM 685 C C . SER A 1 84 ? -10.556 4.411 -4.782 1.00 84.25 84 SER A C 1
ATOM 687 O O . SER A 1 84 ? -11.546 4.156 -4.100 1.00 84.25 84 SER A O 1
ATOM 689 N N . ILE A 1 85 ? -9.337 4.554 -4.262 1.00 83.81 85 ILE A N 1
ATOM 690 C CA . ILE A 1 85 ? -9.088 4.604 -2.823 1.00 83.81 85 ILE A CA 1
ATOM 691 C C . ILE A 1 85 ? -9.734 5.872 -2.275 1.00 83.81 85 ILE A C 1
ATOM 693 O O . ILE A 1 85 ? -10.622 5.758 -1.454 1.00 83.81 85 ILE A O 1
ATOM 697 N N . GLU A 1 86 ? -9.414 7.055 -2.787 1.00 81.81 86 GLU A N 1
ATOM 698 C CA . GLU A 1 86 ? -9.992 8.322 -2.319 1.00 81.81 86 GLU A CA 1
ATOM 699 C C . GLU A 1 86 ? -11.525 8.276 -2.263 1.00 81.81 86 GLU A C 1
ATOM 701 O O . GLU A 1 86 ? -12.099 8.509 -1.204 1.00 81.81 86 GLU A O 1
ATOM 706 N N . LYS A 1 87 ? -12.199 7.807 -3.319 1.00 81.56 87 LYS A N 1
ATOM 707 C CA . LYS A 1 87 ? -13.661 7.623 -3.330 1.00 81.56 87 LYS A CA 1
ATOM 708 C C . LYS A 1 87 ? -14.182 6.665 -2.249 1.00 81.56 87 LYS A C 1
ATOM 710 O O . LYS A 1 87 ? -15.280 6.840 -1.722 1.00 81.56 87 LYS A O 1
ATOM 715 N N . ASN A 1 88 ? -13.421 5.621 -1.928 1.00 72.38 88 ASN A N 1
ATOM 716 C CA . ASN A 1 88 ? -13.758 4.689 -0.852 1.00 72.38 88 ASN A CA 1
ATOM 717 C C . ASN A 1 88 ? -13.500 5.273 0.543 1.00 72.38 88 ASN A C 1
ATOM 719 O O . ASN A 1 88 ? -13.936 4.666 1.515 1.00 72.38 88 ASN A O 1
ATOM 723 N N . PHE A 1 89 ? -12.806 6.404 0.652 1.00 68.06 89 PHE A N 1
ATOM 724 C CA . PHE A 1 89 ? -12.502 7.064 1.918 1.00 68.06 89 PHE A CA 1
ATOM 725 C C . PHE A 1 89 ? -13.183 8.442 2.051 1.00 68.06 89 PHE A C 1
ATOM 727 O O . PHE A 1 89 ? -13.272 8.944 3.162 1.00 68.06 89 PHE A O 1
ATOM 734 N N . GLU A 1 90 ? -13.763 9.006 0.983 1.00 66.88 90 GLU A N 1
ATOM 735 C CA . GLU A 1 90 ? -14.553 10.257 0.991 1.00 66.88 90 GLU A CA 1
ATOM 736 C C . GLU A 1 90 ? -15.736 10.241 1.975 1.00 66.88 90 GLU A C 1
ATOM 738 O O . GLU A 1 90 ? -16.190 11.289 2.426 1.00 66.88 90 GLU A O 1
ATOM 743 N N . TRP A 1 91 ? -16.266 9.059 2.294 1.00 61.97 91 TRP A N 1
ATOM 744 C CA . TRP A 1 91 ? -17.379 8.898 3.232 1.00 61.97 91 TRP A CA 1
ATOM 745 C C . TRP A 1 91 ? -16.931 8.584 4.662 1.00 61.97 91 TRP A C 1
ATOM 747 O O . TRP A 1 91 ? -17.783 8.530 5.553 1.00 61.97 91 TRP A O 1
ATOM 757 N N . LEU A 1 92 ? -15.634 8.353 4.897 1.00 59.81 92 LEU A N 1
ATOM 758 C CA . LEU A 1 92 ? -15.128 8.213 6.256 1.00 59.81 92 LEU A CA 1
ATOM 759 C C . LEU A 1 92 ? -15.164 9.601 6.906 1.00 59.81 92 LEU A C 1
ATOM 761 O O . LEU A 1 92 ? -14.588 10.541 6.361 1.00 59.81 92 LEU A O 1
ATOM 765 N N . PRO A 1 93 ? -15.875 9.766 8.030 1.00 56.41 93 PRO A N 1
ATOM 766 C CA . PRO A 1 93 ? -15.948 11.056 8.697 1.00 56.41 93 PRO A CA 1
ATOM 767 C C . PRO A 1 93 ? -14.549 11.517 9.138 1.00 56.41 93 PRO A C 1
ATOM 769 O O . PRO A 1 93 ? -13.740 10.705 9.576 1.00 56.41 93 PRO A O 1
ATOM 772 N N . ASP A 1 94 ? -14.305 12.832 9.097 1.00 56.91 94 ASP A N 1
ATOM 773 C CA . ASP A 1 94 ? -13.084 13.515 9.585 1.00 56.91 94 ASP A CA 1
ATOM 774 C C . ASP A 1 94 ? -12.784 13.253 11.078 1.00 56.91 94 ASP A C 1
ATOM 776 O O . ASP A 1 94 ? -11.735 13.618 11.613 1.00 56.91 94 ASP A O 1
ATOM 780 N N . SER A 1 95 ? -13.719 12.617 11.789 1.00 56.12 95 SER A N 1
ATOM 781 C CA . SER A 1 95 ? -13.480 12.068 13.113 1.00 56.12 95 SER A CA 1
ATOM 782 C C . SER A 1 95 ? -12.458 10.942 12.983 1.00 56.12 95 SER A C 1
ATOM 784 O O . SER A 1 95 ? -12.752 9.921 12.365 1.00 56.12 95 SER A O 1
ATOM 786 N N . GLY A 1 96 ? -11.266 11.141 13.549 1.00 59.59 96 GLY A N 1
ATOM 787 C CA . GLY A 1 96 ? -10.153 10.192 13.530 1.00 59.59 96 GLY A CA 1
ATOM 788 C C . GLY A 1 96 ? -10.503 8.747 13.940 1.00 59.59 96 GLY A C 1
ATOM 789 O O . GLY A 1 96 ? -11.651 8.417 14.225 1.00 59.59 96 GLY A O 1
ATOM 790 N N . PRO A 1 97 ? -9.507 7.846 13.984 1.00 65.56 97 PRO A N 1
ATOM 791 C CA . PRO A 1 97 ? -9.731 6.402 14.051 1.00 65.56 97 PRO A CA 1
ATOM 792 C C . PRO A 1 97 ? -10.752 6.013 15.128 1.00 65.56 97 PRO A C 1
ATOM 794 O O . PRO A 1 97 ? -10.550 6.245 16.323 1.00 65.56 97 PRO A O 1
ATOM 797 N N . VAL A 1 98 ? -11.859 5.418 14.685 1.00 78.00 98 VAL A N 1
ATOM 798 C CA . VAL A 1 98 ? -12.965 5.040 15.562 1.00 78.00 98 VAL A CA 1
ATOM 799 C C . VAL A 1 98 ? -12.476 4.019 16.598 1.00 78.00 98 VAL A C 1
ATOM 801 O O . VAL A 1 98 ? -11.698 3.118 16.284 1.00 78.00 98 VAL A O 1
ATOM 804 N N . CYS A 1 99 ? -12.892 4.181 17.859 1.00 85.94 99 CYS A N 1
ATOM 805 C CA . CYS A 1 99 ? -12.523 3.309 18.985 1.00 85.94 99 CYS A CA 1
ATOM 806 C C . CYS A 1 99 ? -11.011 3.252 19.329 1.00 85.94 99 CYS A C 1
ATOM 808 O O . CYS A 1 99 ? -10.541 2.259 19.894 1.00 85.94 99 CYS A O 1
ATOM 810 N N . GLN A 1 100 ? -10.228 4.307 19.045 1.00 83.06 100 GLN A N 1
ATOM 811 C CA . GLN A 1 100 ? -8.766 4.322 19.263 1.00 83.06 100 GLN A CA 1
ATOM 812 C C . GLN A 1 100 ? -8.327 4.087 20.723 1.00 83.06 100 GLN A C 1
ATOM 814 O O . GLN A 1 100 ? -7.254 3.533 20.973 1.00 83.06 100 GLN A O 1
ATOM 819 N N . SER A 1 101 ? -9.124 4.509 21.705 1.00 81.94 101 SER A N 1
ATOM 820 C CA . SER A 1 101 ? -8.860 4.241 23.125 1.00 81.94 101 SER A CA 1
ATOM 821 C C . SER A 1 101 ? -9.081 2.765 23.479 1.00 81.94 101 SER A C 1
ATOM 823 O O . SER A 1 101 ? -8.276 2.183 24.206 1.00 81.94 101 SER A O 1
ATOM 825 N N . GLY A 1 102 ? -10.112 2.137 22.906 1.00 87.31 102 GLY A N 1
ATOM 826 C CA . GLY A 1 102 ? -10.450 0.732 23.138 1.00 87.31 102 GLY A CA 1
ATOM 827 C C . GLY A 1 102 ? -9.339 -0.216 22.694 1.00 87.31 102 GLY A C 1
ATOM 828 O O . GLY A 1 102 ? -8.903 -1.056 23.479 1.00 87.31 102 GLY A O 1
ATOM 829 N N . ILE A 1 103 ? -8.787 -0.023 21.490 1.00 89.56 103 ILE A N 1
ATOM 830 C CA . ILE A 1 103 ? -7.718 -0.899 20.980 1.00 89.56 103 ILE A CA 1
ATOM 831 C C . ILE A 1 103 ? -6.439 -0.821 21.828 1.00 89.56 103 ILE A C 1
ATOM 833 O O . ILE A 1 103 ? -5.797 -1.841 22.080 1.00 89.56 103 ILE A O 1
ATOM 837 N N . LYS A 1 104 ? -6.084 0.368 22.337 1.00 91.62 104 LYS A N 1
ATOM 838 C CA . LYS A 1 104 ? -4.929 0.535 23.235 1.00 91.62 104 LYS A CA 1
ATOM 839 C C . LYS A 1 104 ? -5.120 -0.245 24.536 1.00 91.62 104 LYS A C 1
ATOM 841 O O . LYS A 1 104 ? -4.184 -0.903 24.985 1.00 91.62 104 LYS A O 1
ATOM 846 N N . ASN A 1 105 ? -6.327 -0.217 25.099 1.00 91.94 105 ASN A N 1
ATOM 847 C CA . ASN A 1 105 ? -6.657 -0.925 26.335 1.00 91.94 105 ASN A CA 1
ATOM 848 C C . ASN A 1 105 ? -6.669 -2.448 26.145 1.00 91.94 105 ASN A C 1
ATOM 850 O O . ASN A 1 105 ? -6.166 -3.166 27.006 1.00 91.94 105 ASN A O 1
ATOM 854 N N . VAL A 1 106 ? -7.169 -2.941 25.006 1.00 93.88 106 VAL A N 1
ATOM 855 C CA . VAL A 1 106 ? -7.125 -4.371 24.652 1.00 93.88 106 VAL A CA 1
ATOM 856 C C . VAL A 1 106 ? -5.680 -4.858 24.560 1.00 93.88 106 VAL A C 1
ATOM 858 O O . VAL A 1 106 ? -5.314 -5.839 25.206 1.00 93.88 106 VAL A O 1
ATOM 861 N N . ILE A 1 107 ? -4.832 -4.138 23.818 1.00 93.56 107 ILE A N 1
ATOM 862 C CA . ILE A 1 107 ? -3.409 -4.482 23.676 1.00 93.56 107 ILE A CA 1
ATOM 863 C C . ILE A 1 107 ? -2.709 -4.453 25.037 1.00 93.56 107 ILE A C 1
ATOM 865 O O . ILE A 1 107 ? -1.924 -5.347 25.348 1.00 93.56 107 ILE A O 1
ATOM 869 N N . PHE A 1 108 ? -2.978 -3.432 25.853 1.00 94.25 108 PHE A N 1
ATOM 870 C CA . PHE A 1 108 ? -2.407 -3.327 27.192 1.00 94.25 108 PHE A CA 1
ATOM 871 C C . PHE A 1 108 ? -2.825 -4.499 28.087 1.00 94.25 108 PHE A C 1
ATOM 873 O O . PHE A 1 108 ? -1.978 -5.068 28.773 1.00 94.25 108 PHE A O 1
ATOM 880 N N . CYS A 1 109 ? -4.100 -4.892 28.049 1.00 94.62 109 CYS A N 1
ATOM 881 C CA . CYS A 1 109 ? -4.602 -5.999 28.848 1.00 94.62 109 CYS A CA 1
ATOM 882 C C . CYS A 1 109 ? -3.922 -7.317 28.473 1.00 94.62 109 CYS A C 1
ATOM 884 O O . CYS A 1 109 ? -3.367 -7.976 29.349 1.00 94.62 109 CYS A O 1
ATOM 886 N N . TYR A 1 110 ? -3.877 -7.657 27.181 1.00 95.00 110 TYR A N 1
ATOM 887 C CA . TYR A 1 110 ? -3.240 -8.900 26.745 1.00 95.00 110 TYR A CA 1
ATOM 888 C C . TYR A 1 110 ? -1.748 -8.930 27.066 1.00 95.00 110 TYR A C 1
ATOM 890 O O . TYR A 1 110 ? -1.253 -9.966 27.483 1.00 95.00 110 TYR A O 1
ATOM 898 N N . LYS A 1 111 ? -1.047 -7.791 26.975 1.00 94.38 111 LYS A N 1
ATOM 899 C CA . LYS A 1 111 ? 0.361 -7.693 27.398 1.00 94.38 111 LYS A CA 1
ATOM 900 C C . LYS A 1 111 ? 0.562 -7.920 28.897 1.00 94.38 111 LYS A C 1
ATOM 902 O O . LYS A 1 111 ? 1.625 -8.391 29.297 1.00 94.38 111 LYS A O 1
ATOM 907 N N . LYS A 1 112 ? -0.413 -7.527 29.720 1.00 94.31 112 LYS A N 1
ATOM 908 C CA . LYS A 1 112 ? -0.371 -7.675 31.180 1.00 94.31 112 LYS A CA 1
ATOM 909 C C . LYS A 1 112 ? -0.752 -9.092 31.622 1.00 94.31 112 LYS A C 1
ATOM 911 O O . LYS A 1 112 ? -0.128 -9.611 32.539 1.00 94.31 112 LYS A O 1
ATOM 916 N N . PHE A 1 113 ? -1.736 -9.702 30.965 1.00 91.50 113 PHE A N 1
ATOM 917 C CA . PHE A 1 113 ? -2.296 -11.017 31.286 1.00 91.50 113 PHE A CA 1
ATOM 918 C C . PHE A 1 113 ? -2.085 -11.995 30.119 1.00 91.50 113 PHE A C 1
ATOM 920 O O . PHE A 1 113 ? -3.041 -12.445 29.490 1.00 91.50 113 PHE A O 1
ATOM 927 N N . ASN A 1 114 ? -0.821 -12.298 29.799 1.00 86.12 114 ASN A N 1
ATOM 928 C CA . ASN A 1 114 ? -0.477 -13.111 28.621 1.00 86.12 114 ASN A CA 1
ATOM 929 C C . ASN A 1 114 ? -1.054 -14.538 28.689 1.00 86.12 114 ASN A C 1
ATOM 931 O O . ASN A 1 114 ? -1.514 -15.054 27.672 1.00 86.12 114 ASN A O 1
ATOM 935 N N . ASP A 1 115 ? -1.073 -15.146 29.879 1.00 90.31 115 ASP A N 1
ATOM 936 C CA . ASP A 1 115 ? -1.541 -16.526 30.086 1.00 90.31 115 ASP A CA 1
ATOM 937 C C . ASP A 1 115 ? -3.021 -16.602 30.517 1.00 90.31 115 ASP A C 1
ATOM 939 O O . ASP A 1 115 ? -3.640 -17.664 30.489 1.00 90.31 115 ASP A O 1
ATOM 943 N N . GLU A 1 116 ? -3.624 -15.459 30.858 1.00 89.50 116 GLU A N 1
ATOM 944 C CA . GLU A 1 116 ? -4.979 -15.349 31.413 1.00 89.50 116 GLU A CA 1
ATOM 945 C C . GLU A 1 116 ? -5.876 -14.498 30.503 1.00 89.50 116 GLU A C 1
ATOM 947 O O . GLU A 1 116 ? -6.431 -13.468 30.883 1.00 89.50 116 GLU A O 1
ATOM 952 N N . SER A 1 117 ? -6.054 -14.953 29.260 1.00 86.81 117 SER A N 1
ATOM 953 C CA . SER A 1 117 ? -6.839 -14.242 28.232 1.00 86.81 117 SER A CA 1
ATOM 954 C C . SER A 1 117 ? -8.285 -13.896 28.636 1.00 86.81 117 SER A C 1
ATOM 956 O O . SER A 1 117 ? -8.876 -12.967 28.076 1.00 86.81 117 SER A O 1
ATOM 958 N N . LEU A 1 118 ? -8.858 -14.621 29.604 1.00 92.31 118 LEU A N 1
ATOM 959 C CA . LEU A 1 118 ? -10.213 -14.398 30.111 1.00 92.31 118 LEU A CA 1
ATOM 960 C C . LEU A 1 118 ? -10.344 -13.099 30.917 1.00 92.31 118 LEU A C 1
ATOM 962 O O . LEU A 1 118 ? -11.416 -12.493 30.883 1.00 92.31 118 LEU A O 1
ATOM 966 N N . GLU A 1 119 ? -9.268 -12.621 31.546 1.00 92.88 119 GLU A N 1
ATOM 967 C CA . GLU A 1 119 ? -9.250 -11.342 32.275 1.00 92.88 119 GLU A CA 1
ATOM 968 C C . GLU A 1 119 ? -9.492 -10.153 31.331 1.00 92.88 119 GLU A C 1
ATOM 970 O O . GLU A 1 119 ? -10.113 -9.151 31.686 1.00 92.88 119 GLU A O 1
ATOM 975 N N . CYS A 1 120 ? -9.098 -10.292 30.062 1.00 95.06 120 CYS A N 1
ATOM 976 C CA . CYS A 1 120 ? -9.283 -9.266 29.037 1.00 95.06 120 CYS A CA 1
ATOM 977 C C . CYS A 1 120 ? -10.639 -9.322 28.331 1.00 95.06 120 CYS A C 1
ATOM 979 O O . CYS A 1 120 ? -10.897 -8.510 27.434 1.00 95.06 120 CYS A O 1
ATOM 981 N N . ARG A 1 121 ? -11.529 -10.245 28.719 1.00 94.38 121 ARG A N 1
ATOM 982 C CA . ARG A 1 121 ? -12.819 -10.456 28.048 1.00 94.38 121 ARG A CA 1
ATOM 983 C C . ARG A 1 121 ? -13.702 -9.211 28.069 1.00 94.38 121 ARG A C 1
ATOM 985 O O . ARG A 1 121 ? -14.293 -8.891 27.042 1.00 94.38 121 ARG A O 1
ATOM 992 N N . ALA A 1 122 ? -13.800 -8.525 29.209 1.00 94.06 122 ALA A N 1
ATOM 993 C CA . ALA A 1 122 ? -14.644 -7.335 29.344 1.00 94.06 122 ALA A CA 1
ATOM 994 C C . ALA A 1 122 ? -14.149 -6.191 28.443 1.00 94.06 122 ALA A C 1
ATOM 996 O O . ALA A 1 122 ? -14.893 -5.704 27.602 1.00 94.06 122 ALA A O 1
ATOM 997 N N . ILE A 1 123 ? -12.854 -5.868 28.520 1.00 93.44 123 ILE A N 1
ATOM 998 C CA . ILE A 1 123 ? -12.222 -4.807 27.716 1.00 93.44 123 ILE A CA 1
ATOM 999 C C . ILE A 1 123 ? -12.327 -5.109 26.214 1.00 93.44 123 ILE A C 1
ATOM 1001 O O . ILE A 1 123 ? -12.567 -4.217 25.401 1.00 93.44 123 ILE A O 1
ATOM 1005 N N . THR A 1 124 ? -12.165 -6.378 25.836 1.00 93.88 124 THR A N 1
ATOM 1006 C CA . THR A 1 124 ? -12.300 -6.813 24.441 1.00 93.88 124 THR A CA 1
ATOM 1007 C C . THR A 1 124 ? -13.739 -6.693 23.956 1.00 93.88 124 THR A C 1
ATOM 1009 O O . THR A 1 124 ? -13.962 -6.255 22.831 1.00 93.88 124 THR A O 1
ATOM 1012 N N . ARG A 1 125 ? -14.719 -7.036 24.800 1.00 94.31 125 ARG A N 1
ATOM 1013 C CA . ARG A 1 125 ? -16.139 -6.886 24.477 1.00 94.31 125 ARG A CA 1
ATOM 1014 C C . ARG A 1 125 ? -16.502 -5.424 24.234 1.00 94.31 125 ARG A C 1
ATOM 1016 O O . ARG A 1 125 ? -17.061 -5.133 23.186 1.00 94.31 125 ARG A O 1
ATOM 1023 N N . ASP A 1 126 ? -16.099 -4.522 25.124 1.00 92.38 126 ASP A N 1
ATOM 1024 C CA . ASP A 1 126 ? -16.386 -3.088 24.989 1.00 92.38 126 ASP A CA 1
ATOM 1025 C C . ASP A 1 126 ? -15.792 -2.506 23.695 1.00 92.38 126 ASP A C 1
ATOM 1027 O O . ASP A 1 126 ? -16.416 -1.700 23.003 1.00 92.38 126 ASP A O 1
ATOM 1031 N N . TYR A 1 127 ? -14.584 -2.945 23.326 1.00 94.12 127 TYR A N 1
ATOM 1032 C CA . TYR A 1 127 ? -13.960 -2.552 22.064 1.00 94.12 127 TYR A CA 1
ATOM 1033 C C . TYR A 1 127 ? -14.726 -3.077 20.841 1.00 94.12 127 TYR A C 1
ATOM 1035 O O . TYR A 1 127 ? -14.938 -2.332 19.881 1.00 94.12 127 TYR A O 1
ATOM 1043 N N . VAL A 1 128 ? -15.155 -4.341 20.869 1.00 92.81 128 VAL A N 1
ATOM 1044 C CA . VAL A 1 128 ? -15.948 -4.941 19.788 1.00 92.81 128 VAL A CA 1
ATOM 1045 C C . VAL A 1 128 ? -17.297 -4.240 19.653 1.00 92.81 128 VAL A C 1
ATOM 1047 O O . VAL A 1 128 ? -17.676 -3.902 18.534 1.00 92.81 128 VAL A O 1
ATOM 1050 N N . ASP A 1 129 ? -17.979 -3.957 20.761 1.00 93.62 129 ASP A N 1
ATOM 1051 C CA . ASP A 1 129 ? -19.272 -3.268 20.765 1.00 93.62 129 ASP A CA 1
ATOM 1052 C C . ASP A 1 129 ? -19.142 -1.859 20.158 1.00 93.62 129 ASP A C 1
ATOM 1054 O O . ASP A 1 129 ? -19.936 -1.479 19.294 1.00 93.62 129 ASP A O 1
ATOM 1058 N N . CYS A 1 130 ? -18.070 -1.130 20.493 1.00 91.12 130 CYS A N 1
ATOM 1059 C CA . CYS A 1 130 ? -17.743 0.152 19.863 1.00 91.12 130 CYS A CA 1
ATOM 1060 C C . CYS A 1 130 ? -17.544 0.023 18.339 1.00 91.12 130 CYS A C 1
ATOM 1062 O O . CYS A 1 130 ? -18.064 0.835 17.572 1.00 91.12 130 CYS A O 1
ATOM 1064 N N . MET A 1 131 ? -16.828 -1.007 17.868 1.00 90.56 131 MET A N 1
ATOM 1065 C CA . MET A 1 131 ? -16.620 -1.222 16.429 1.00 90.56 131 MET A CA 1
ATOM 1066 C C . MET A 1 131 ? -17.903 -1.609 15.690 1.00 90.56 131 MET A C 1
ATOM 1068 O O . MET A 1 131 ? -18.110 -1.175 14.555 1.00 90.56 131 MET A O 1
ATOM 1072 N N . VAL A 1 132 ? -18.756 -2.424 16.312 1.00 90.19 132 VAL A N 1
ATOM 1073 C CA . VAL A 1 132 ? -20.056 -2.806 15.747 1.00 90.19 132 VAL A CA 1
ATOM 1074 C C . VAL A 1 132 ? -20.941 -1.574 15.607 1.00 90.19 132 VAL A C 1
ATOM 1076 O O . VAL A 1 132 ? -21.451 -1.326 14.517 1.00 90.19 132 VAL A O 1
ATOM 1079 N N . GLN A 1 133 ? -21.038 -0.754 16.656 1.00 88.12 133 GLN A N 1
ATOM 1080 C CA . GLN A 1 133 ? -21.811 0.484 16.616 1.00 88.12 133 GLN A CA 1
ATOM 1081 C C . GLN A 1 133 ? -21.300 1.438 15.526 1.00 88.12 133 GLN A C 1
ATOM 1083 O O . GLN A 1 133 ? -22.081 1.922 14.710 1.00 88.12 133 GLN A O 1
ATOM 1088 N N . ALA A 1 134 ? -19.986 1.652 15.454 1.00 85.62 134 ALA A N 1
ATOM 1089 C CA . ALA A 1 134 ? -19.377 2.501 14.435 1.00 85.62 134 ALA A CA 1
ATOM 1090 C C . ALA A 1 134 ? -19.668 2.016 13.008 1.00 85.62 134 ALA A C 1
ATOM 1092 O O . ALA A 1 134 ? -19.966 2.802 12.106 1.00 85.62 134 ALA A O 1
ATOM 1093 N N . ARG A 1 135 ? -19.599 0.699 12.793 1.00 85.31 135 ARG A N 1
ATOM 1094 C CA . ARG A 1 135 ? -19.944 0.087 11.510 1.00 85.31 135 ARG A CA 1
ATOM 1095 C C . ARG A 1 135 ? -21.418 0.300 11.179 1.00 85.31 135 ARG A C 1
ATOM 1097 O O . ARG A 1 135 ? -21.729 0.617 10.031 1.00 85.31 135 ARG A O 1
ATOM 1104 N N . ASP A 1 136 ? -22.311 0.122 12.145 1.00 86.00 136 ASP A N 1
ATOM 1105 C CA . ASP A 1 136 ? -23.747 0.293 11.938 1.00 86.00 136 ASP A CA 1
ATOM 1106 C C . ASP A 1 136 ? -24.090 1.747 11.588 1.00 86.00 136 ASP A C 1
ATOM 1108 O O . ASP A 1 136 ? -24.840 1.980 10.639 1.00 86.00 136 ASP A O 1
ATOM 1112 N N . GLU A 1 137 ? -23.475 2.723 12.259 1.00 81.38 137 GLU A N 1
ATOM 1113 C CA . GLU A 1 137 ? -23.607 4.152 11.941 1.00 81.38 137 GLU A CA 1
ATOM 1114 C C . GLU A 1 137 ? -23.156 4.457 10.503 1.00 81.38 137 GLU A C 1
ATOM 1116 O O . GLU A 1 137 ? -23.879 5.096 9.734 1.00 81.38 137 GLU A O 1
ATOM 1121 N N . VAL A 1 138 ? -22.003 3.928 10.085 1.00 79.94 138 VAL A N 1
ATOM 1122 C CA . VAL A 1 138 ? -21.504 4.046 8.705 1.00 79.94 138 VAL A CA 1
ATOM 1123 C C . VAL A 1 138 ? -22.477 3.433 7.693 1.00 79.94 138 VAL A C 1
ATOM 1125 O O . VAL A 1 138 ? -22.795 4.052 6.675 1.00 79.94 138 VAL A O 1
ATOM 1128 N N . VAL A 1 139 ? -22.966 2.217 7.950 1.00 81.19 139 VAL A N 1
ATOM 1129 C CA . VAL A 1 139 ? -23.875 1.506 7.037 1.00 81.19 139 VAL A CA 1
ATOM 1130 C C . VAL A 1 139 ? -25.206 2.246 6.913 1.00 81.19 139 VAL A C 1
ATOM 1132 O O . VAL A 1 139 ? -25.730 2.378 5.802 1.00 81.19 139 VAL A O 1
ATOM 1135 N N . GLN A 1 140 ? -25.739 2.767 8.019 1.00 79.00 140 GLN A N 1
ATOM 1136 C CA . GLN A 1 140 ? -26.957 3.575 8.020 1.00 79.00 140 GLN A CA 1
ATOM 1137 C C . GLN A 1 140 ? -26.764 4.885 7.253 1.00 79.00 140 GLN A C 1
ATOM 1139 O O . GLN A 1 140 ? -27.601 5.217 6.408 1.00 79.00 140 GLN A O 1
ATOM 1144 N N . ASN A 1 141 ? -25.643 5.580 7.462 1.00 74.62 141 ASN A N 1
ATOM 1145 C CA . ASN A 1 141 ? -25.300 6.794 6.722 1.00 74.62 141 ASN A CA 1
ATOM 1146 C C . ASN A 1 141 ? -25.179 6.519 5.216 1.00 74.62 141 ASN A C 1
ATOM 1148 O O . ASN A 1 141 ? -25.793 7.215 4.405 1.00 74.62 141 ASN A O 1
ATOM 1152 N N . HIS A 1 142 ? -24.487 5.449 4.819 1.00 71.06 142 HIS A N 1
ATOM 1153 C CA . HIS A 1 142 ? -24.366 5.055 3.414 1.00 71.06 142 HIS A CA 1
ATOM 1154 C C . HIS A 1 142 ? -25.724 4.659 2.796 1.00 71.06 142 HIS A C 1
ATOM 1156 O O . HIS A 1 142 ? -26.033 5.017 1.654 1.00 71.06 142 HIS A O 1
ATOM 1162 N N . ALA A 1 143 ? -26.586 3.966 3.549 1.00 72.69 143 ALA A N 1
ATOM 1163 C CA . ALA A 1 143 ? -27.945 3.646 3.117 1.00 72.69 143 ALA A CA 1
ATOM 1164 C C . ALA A 1 143 ? -28.825 4.903 2.973 1.00 72.69 143 ALA A C 1
ATOM 1166 O O . ALA A 1 143 ? -29.617 4.992 2.030 1.00 72.69 143 ALA A O 1
ATOM 1167 N N . ALA A 1 144 ? -28.681 5.885 3.866 1.00 68.00 144 ALA A N 1
ATOM 1168 C CA . ALA A 1 144 ? -29.390 7.160 3.807 1.00 68.00 144 ALA A CA 1
ATOM 1169 C C . ALA A 1 144 ? -28.943 8.013 2.606 1.00 68.00 144 ALA A C 1
ATOM 1171 O O . ALA A 1 144 ? -29.794 8.539 1.886 1.00 68.00 144 ALA A O 1
ATOM 1172 N N . LEU A 1 145 ? -27.637 8.084 2.326 1.00 64.25 145 LEU A N 1
ATOM 1173 C CA . LEU A 1 145 ? -27.087 8.772 1.150 1.00 64.25 145 LEU A CA 1
ATOM 1174 C C . LEU A 1 145 ? -27.566 8.132 -0.162 1.00 64.25 145 LEU A C 1
ATOM 1176 O O . LEU A 1 145 ? -28.015 8.835 -1.069 1.00 64.25 145 LEU A O 1
ATOM 1180 N N . ARG A 1 146 ? -27.578 6.793 -0.245 1.00 63.28 146 ARG A N 1
ATOM 1181 C CA . ARG A 1 146 ? -28.150 6.079 -1.401 1.00 63.28 146 ARG A CA 1
ATOM 1182 C C . ARG A 1 146 ? -29.643 6.349 -1.593 1.00 63.28 146 ARG A C 1
ATOM 1184 O O . ARG A 1 146 ? -30.092 6.460 -2.732 1.00 63.28 146 ARG A O 1
ATOM 1191 N N . LYS A 1 147 ? -30.423 6.450 -0.511 1.00 64.62 147 LYS A N 1
ATOM 1192 C CA . LYS A 1 147 ? -31.853 6.795 -0.592 1.00 64.62 147 LYS A CA 1
ATOM 1193 C C . LYS A 1 147 ? -32.059 8.233 -1.076 1.00 64.62 147 LYS A C 1
ATOM 1195 O O . LYS A 1 147 ? -32.892 8.418 -1.956 1.00 64.62 147 LYS A O 1
ATOM 1200 N N . LYS A 1 148 ? -31.282 9.209 -0.583 1.00 59.75 148 LYS A N 1
ATOM 1201 C CA . LYS A 1 148 ? -31.331 10.611 -1.049 1.00 59.75 148 LYS A CA 1
ATOM 1202 C C . LYS A 1 148 ? -31.068 10.723 -2.555 1.00 59.75 148 LYS A C 1
ATOM 1204 O O . LYS A 1 148 ? -31.940 11.192 -3.270 1.00 59.75 148 LYS A O 1
ATOM 1209 N N . SER A 1 149 ? -29.988 10.116 -3.057 1.00 59.06 149 SER A N 1
ATOM 1210 C CA . SER A 1 149 ? -29.686 10.072 -4.502 1.00 59.06 149 SER A CA 1
ATOM 1211 C C . SER A 1 149 ? -30.830 9.489 -5.353 1.00 59.06 149 SER A C 1
ATOM 1213 O O . SER A 1 149 ? -31.093 9.959 -6.460 1.00 59.06 149 SER A O 1
ATOM 1215 N N . LYS A 1 150 ? -31.545 8.479 -4.840 1.00 58.16 150 LYS A N 1
ATOM 1216 C CA . LYS A 1 150 ? -32.678 7.848 -5.536 1.00 58.16 150 LYS A CA 1
ATOM 1217 C C . LYS A 1 150 ? -33.955 8.698 -5.490 1.00 58.16 150 LYS A C 1
ATOM 1219 O O . LYS A 1 150 ? -34.777 8.597 -6.397 1.00 58.16 150 LYS A O 1
ATOM 1224 N N . VAL A 1 151 ? -34.124 9.512 -4.446 1.00 59.62 151 VAL A N 1
ATOM 1225 C CA . VAL A 1 151 ? -35.214 10.492 -4.318 1.00 59.62 151 VAL A CA 1
ATOM 1226 C C . VAL A 1 151 ? -34.959 11.687 -5.235 1.00 59.62 151 VAL A C 1
ATOM 1228 O O . VAL A 1 151 ? -35.856 12.048 -5.989 1.00 59.62 151 VAL A O 1
ATOM 1231 N N . ASP A 1 152 ? -33.734 12.209 -5.272 1.00 57.09 152 ASP A N 1
ATOM 1232 C CA . ASP A 1 152 ? -33.352 13.320 -6.153 1.00 57.09 152 ASP A CA 1
ATOM 1233 C C . ASP A 1 152 ? -33.528 12.938 -7.631 1.00 57.09 152 ASP A C 1
ATOM 1235 O O . ASP A 1 152 ? -34.120 13.681 -8.409 1.00 57.09 152 ASP A O 1
ATOM 1239 N N . HIS A 1 153 ? -33.149 11.713 -8.013 1.00 53.78 153 HIS A N 1
ATOM 1240 C CA . HIS A 1 153 ? -33.406 11.199 -9.362 1.00 53.78 153 HIS A CA 1
ATOM 1241 C C . HIS A 1 153 ? -34.903 10.955 -9.641 1.00 53.78 153 HIS A C 1
ATOM 1243 O O . HIS A 1 153 ? -35.314 10.961 -10.795 1.00 53.78 153 HIS A O 1
ATOM 1249 N N . LYS A 1 154 ? -35.748 10.730 -8.626 1.00 52.88 154 LYS A N 1
ATOM 1250 C CA . LYS A 1 154 ? -37.201 10.561 -8.816 1.00 52.88 154 LYS A CA 1
ATOM 1251 C C . LYS A 1 154 ? -37.924 11.904 -8.960 1.00 52.88 154 LYS A C 1
ATOM 1253 O O . LYS A 1 154 ? -38.898 11.976 -9.703 1.00 52.88 154 LYS A O 1
ATOM 1258 N N . LEU A 1 155 ? -37.434 12.955 -8.302 1.00 52.75 155 LEU A N 1
ATOM 1259 C CA . LEU A 1 155 ? -37.975 14.314 -8.411 1.00 52.75 155 LEU A CA 1
ATOM 1260 C C . LEU A 1 155 ? -37.719 14.945 -9.792 1.00 52.75 155 LEU A C 1
ATOM 1262 O O . LEU A 1 155 ? -38.512 15.764 -10.234 1.00 52.75 155 LEU A O 1
ATOM 1266 N N . ILE A 1 156 ? -36.682 14.511 -10.518 1.00 55.91 156 ILE A N 1
ATOM 1267 C CA . ILE A 1 156 ? -36.357 15.029 -11.863 1.00 55.91 156 ILE A CA 1
ATOM 1268 C C . ILE A 1 156 ? -37.305 14.493 -12.963 1.00 55.91 156 ILE A C 1
ATOM 1270 O O . ILE A 1 156 ? -37.434 15.116 -14.012 1.00 55.91 156 ILE A O 1
ATOM 1274 N N . PHE A 1 157 ? -38.017 13.380 -12.740 1.00 52.03 157 PHE A N 1
ATOM 1275 C CA . PHE A 1 157 ? -38.922 12.766 -13.737 1.00 52.03 157 PHE A CA 1
ATOM 1276 C C . PHE A 1 157 ? -40.412 12.806 -13.332 1.00 52.03 157 PHE A C 1
ATOM 1278 O O . PHE A 1 157 ? -41.214 12.040 -13.864 1.00 52.03 157 PHE A O 1
ATOM 1285 N N . GLY A 1 158 ? -40.783 13.652 -12.364 1.00 47.91 158 GLY A N 1
ATOM 1286 C CA . GLY A 1 158 ? -42.081 13.610 -11.679 1.00 47.91 158 GLY A CA 1
ATOM 1287 C C . GLY A 1 158 ? -43.090 14.718 -11.994 1.00 47.91 158 GLY A C 1
ATOM 1288 O O . GLY A 1 158 ? -44.098 14.778 -11.302 1.00 47.91 158 GLY A O 1
ATOM 1289 N N . GLU A 1 159 ? -42.868 15.573 -12.993 1.00 46.06 159 GLU A N 1
ATOM 1290 C CA . GLU A 1 159 ? -43.846 16.589 -13.416 1.00 46.06 159 GLU A CA 1
ATOM 1291 C C . GLU A 1 159 ? -43.963 16.593 -14.942 1.00 46.06 159 GLU A C 1
ATOM 1293 O O . GLU A 1 159 ? -43.171 17.231 -15.620 1.00 46.06 159 GLU A O 1
ATOM 1298 N N . ASN A 1 160 ? -44.899 15.803 -15.477 1.00 46.78 160 ASN A N 1
ATOM 1299 C CA . ASN A 1 160 ? -45.596 16.016 -16.754 1.00 46.78 160 ASN A CA 1
ATOM 1300 C C . ASN A 1 160 ? -46.646 14.910 -16.899 1.00 46.78 160 ASN A C 1
ATOM 1302 O O . ASN A 1 160 ? -46.374 13.826 -17.415 1.00 46.78 160 ASN A O 1
ATOM 1306 N N . GLY A 1 161 ? -47.842 15.170 -16.379 1.00 43.50 161 GLY A N 1
ATOM 1307 C CA . GLY A 1 161 ? -48.939 14.213 -16.413 1.00 43.50 161 GLY A CA 1
ATOM 1308 C C . GLY A 1 161 ? -50.239 14.787 -15.872 1.00 43.50 161 GLY A C 1
ATOM 1309 O O . GLY A 1 161 ? -50.727 14.298 -14.857 1.00 43.50 161 GLY A O 1
ATOM 1310 N N . ASN A 1 162 ? -50.762 15.823 -16.534 1.00 35.97 162 ASN A N 1
ATOM 1311 C CA . ASN A 1 162 ? -52.192 15.960 -16.827 1.00 35.97 162 ASN A CA 1
ATOM 1312 C C . ASN A 1 162 ? -52.404 16.963 -17.963 1.00 35.97 162 ASN A C 1
ATOM 1314 O O . ASN A 1 162 ? -51.919 18.106 -17.815 1.00 35.97 162 ASN A O 1
#